Protein 1X8S (pdb70)

Organism: Drosophila melanogaster (NCBI:txid7227)

Secondary structure (DSSP, 8-state):
---EEEEEE-SS------EEEEEEEEEEE-SS-EEEEEEEEEEEE-TTSHHHHHSS--TTPEEEEETTEE-TT--HHHHHHHHHHT-SEEEEEEE---/--EEEES--

B-factor: mean 33.89, std 4.43, range [27.47, 78.97]

Nearest PDB structures (foldseek):
  1rzx-assembly1_A  TM=9.402E-01  e=7.737E-16  Drosophila melanogaster
  1nf3-assembly1_C  TM=9.402E-01  e=4.520E-14  Mus musculus
  2lc6-assembly1_A  TM=8.763E-01  e=5.649E-14  Drosophila melanogaster
  1ry4-assembly1_A  TM=7.549E-01  e=2.035E-13  Drosophila melanogaster
  8bp5-assembly1_A  TM=8.244E-01  e=1.009E-05  Trichoplax sp. H2

GO terms:
  GO:0097482 muscle cell postsynaptic specialization (C, IDA)
  GO:0004860 protein kinase inhibitor activity (F, IDA)
  GO:0043195 terminal bouton (C, IDA)
  GO:0045179 apical cortex (C, IDA)
  GO:0016324 apical plasma membrane (C, IDA)
  GO:0001738 morphogenesis of a polarized epithelium (P, TAS)
  GO:0005938 cell cortex (C, TAS)
  GO:0016324 apical plasma membrane (C, TAS)
  GO:0045186 zonula adherens assembly (P, TAS)
  GO:0035003 subapical complex (C, TAS)
  GO:0055059 asymmetric neuroblast division (P, IGI)
  GO:0005886 plasma membrane (C, HDA)
  GO:0045200 establishment of neuroblast polarity (P, IMP)
  GO:0045880 positive regulation of smoothened signaling pathway (P, IMP)
  GO:0010592 positive regulation of lamellipodium assembly (P, IMP)
  GO:0051491 positive regulation of filopodium assembly (P, IMP)
  GO:0060446 branching involved in open tracheal system development (P, IMP)
  GO:0007298 border follicle cell migration (P, IMP)
  GO:0007416 synapse assembly (P, IMP)
  GO:0007430 terminal branching, open tracheal system (P, IMP)

Structure (mmCIF, N/CA/C/O backbone):
data_1X8S
#
_entry.id   1X8S
#
_cell.length_a   63.122
_cell.length_b   63.122
_cell.length_c   99.276
_cell.angle_alpha   90.00
_cell.angle_beta   90.00
_cell.angle_gamma   120.00
#
_symmetry.space_group_name_H-M   'H 3'
#
loop_
_entity.id
_entity.type
_entity.pdbx_description
1 polymer CG5884-PA
2 polymer 'Pals1 peptide'
3 water water
#
loop_
_atom_site.group_PDB
_atom_site.id
_atom_site.type_symbol
_atom_site.label_atom_id
_atom_site.label_alt_id
_atom_site.label_comp_id
_atom_site.label_asym_id
_atom_site.label_entity_id
_atom_site.label_seq_id
_atom_site.pdbx_PDB_ins_code
_atom_site.Cartn_x
_atom_site.Cartn_y
_atom_site.Cartn_z
_atom_site.occupancy
_atom_site.B_iso_or_equiv
_atom_site.auth_seq_id
_atom_site.auth_comp_id
_atom_site.auth_asym_id
_atom_site.auth_atom_id
_atom_site.pdbx_PDB_model_num
ATOM 1 N N . GLU A 1 3 ? 14.266 23.415 4.868 1.00 45.03 156 GLU A N 1
ATOM 2 C CA . GLU A 1 3 ? 14.517 22.543 6.055 1.00 44.95 156 GLU A CA 1
ATOM 3 C C . GLU A 1 3 ? 15.018 21.164 5.575 1.00 44.90 156 GLU A C 1
ATOM 4 O O . GLU A 1 3 ? 16.200 20.842 5.735 1.00 44.90 156 GLU A O 1
ATOM 10 N N . THR A 1 4 ? 14.121 20.365 4.993 1.00 44.78 157 THR A N 1
ATOM 11 C CA . THR A 1 4 ? 14.496 19.220 4.142 1.00 44.55 157 THR A CA 1
ATOM 12 C C . THR A 1 4 ? 13.503 19.161 2.973 1.00 44.38 157 THR A C 1
ATOM 13 O O . THR A 1 4 ? 13.032 18.086 2.582 1.00 44.40 157 THR A O 1
ATOM 17 N N . HIS A 1 5 ? 13.202 20.338 2.425 1.00 43.98 158 HIS A N 1
ATOM 18 C CA . HIS A 1 5 ? 12.133 20.509 1.453 1.00 43.66 158 HIS A CA 1
ATOM 19 C C . HIS A 1 5 ? 12.681 20.755 0.050 1.00 43.42 158 HIS A C 1
ATOM 20 O O . HIS A 1 5 ? 13.851 21.106 -0.119 1.00 43.41 158 HIS A O 1
ATOM 27 N N . ARG A 1 6 ? 11.817 20.564 -0.946 1.00 43.10 159 ARG A N 1
ATOM 28 C CA . ARG A 1 6 ? 12.173 20.747 -2.350 1.00 42.85 159 ARG A CA 1
ATOM 29 C C . ARG A 1 6 ? 11.351 21.880 -2.956 1.00 42.35 159 ARG A C 1
ATOM 30 O O . ARG A 1 6 ? 10.121 21.851 -2.932 1.00 42.14 159 ARG A O 1
ATOM 38 N N . ARG A 1 7 ? 12.045 22.876 -3.494 1.00 41.97 160 ARG A N 1
ATOM 39 C CA . ARG A 1 7 ? 11.410 23.999 -4.169 1.00 41.74 160 ARG A CA 1
ATOM 40 C C . ARG A 1 7 ? 11.228 23.627 -5.636 1.00 41.31 160 ARG A C 1
ATOM 41 O O . ARG A 1 7 ? 12.198 23.564 -6.390 1.00 41.33 160 ARG A O 1
ATOM 49 N N . VAL A 1 8 ? 9.985 23.349 -6.021 1.00 40.87 161 VAL A N 1
ATOM 50 C CA . VAL A 1 8 ? 9.651 22.959 -7.387 1.00 40.61 161 VAL A CA 1
ATOM 51 C C . VAL A 1 8 ? 8.888 24.094 -8.049 1.00 40.24 161 VAL A C 1
ATOM 52 O O . VAL A 1 8 ? 7.932 24.613 -7.478 1.00 40.10 161 VAL A O 1
ATOM 56 N N . ARG A 1 9 ? 9.302 24.480 -9.252 1.00 39.89 162 ARG A N 1
ATOM 57 C CA . ARG A 1 9 ? 8.636 25.570 -9.952 1.00 39.83 162 ARG A CA 1
ATOM 58 C C . ARG A 1 9 ? 8.011 25.136 -11.269 1.00 39.44 162 ARG A C 1
ATOM 59 O O . ARG A 1 9 ? 8.666 24.537 -12.119 1.00 39.17 162 ARG A O 1
ATOM 67 N N . LEU A 1 10 ? 6.723 25.445 -11.403 1.00 39.20 163 LEU A N 1
ATOM 68 C CA . LEU A 1 10 ? 5.949 25.150 -12.596 1.00 39.00 163 LEU A CA 1
ATOM 69 C C . LEU A 1 10 ? 5.763 26.444 -13.382 1.00 38.76 163 LEU A C 1
ATOM 70 O O . LEU A 1 10 ? 4.648 26.953 -13.5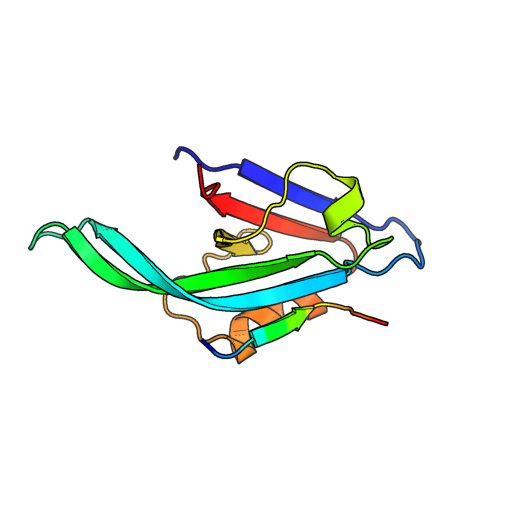37 1.00 38.68 163 LEU A O 1
ATOM 75 N N . LEU A 1 11 ? 6.892 26.982 -13.834 1.00 38.62 164 LEU A N 1
ATOM 76 C CA . LEU A 1 11 ? 6.929 28.105 -14.764 1.00 38.54 164 LEU A CA 1
ATOM 77 C C . LEU A 1 11 ? 6.310 27.648 -16.076 1.00 38.35 164 LEU A C 1
ATOM 78 O O . LEU A 1 11 ? 6.611 26.556 -16.554 1.00 38.30 164 LEU A O 1
ATOM 83 N N . LYS A 1 12 ? 5.434 28.471 -16.643 1.00 38.22 165 LYS A N 1
ATOM 84 C CA . LYS A 1 12 ? 4.837 28.180 -17.947 1.00 38.11 165 LYS A CA 1
ATOM 85 C C . LYS A 1 12 ? 5.632 28.839 -19.075 1.00 38.10 165 LYS A C 1
ATOM 86 O O . LYS A 1 12 ? 6.019 28.173 -20.038 1.00 38.09 165 LYS A O 1
ATOM 92 N N . HIS A 1 13 ? 5.889 30.139 -18.933 1.00 38.26 166 HIS A N 1
ATOM 93 C CA . HIS A 1 13 ? 6.458 30.965 -20.006 1.00 38.29 166 HIS A CA 1
ATOM 94 C C . HIS A 1 13 ? 5.644 30.800 -21.291 1.00 38.36 166 HIS A C 1
ATOM 95 O O . HIS A 1 13 ? 6.088 30.158 -22.252 1.00 38.35 166 HIS A O 1
ATOM 102 N N . GLY A 1 14 ? 4.435 31.365 -21.276 1.00 38.35 167 GLY A N 1
ATOM 103 C CA . GLY A 1 14 ? 3.551 31.397 -22.450 1.00 38.26 167 GLY A CA 1
ATOM 104 C C . GLY A 1 14 ? 3.182 30.036 -23.020 1.00 38.24 167 GLY A C 1
ATOM 105 O O . GLY A 1 14 ? 3.060 29.881 -24.242 1.00 38.28 167 GLY A O 1
ATOM 106 N N . SER A 1 15 ? 3.000 29.055 -22.134 1.00 38.11 168 SER A N 1
ATOM 107 C CA . SER A 1 15 ? 2.693 27.685 -22.540 1.00 37.95 168 SER A CA 1
ATOM 108 C C . SER A 1 15 ? 1.254 27.322 -22.198 1.00 37.82 168 SER A C 1
ATOM 109 O O . SER A 1 15 ? 0.725 27.727 -21.156 1.00 37.71 168 SER A O 1
ATOM 112 N N . ASP A 1 16 ? 0.636 26.548 -23.088 1.00 37.66 169 ASP A N 1
ATOM 113 C CA . ASP A 1 16 ? -0.740 26.089 -22.913 1.00 37.44 169 ASP A CA 1
ATOM 114 C C . ASP A 1 16 ? -0.780 25.047 -21.803 1.00 37.20 169 ASP A C 1
ATOM 115 O O . ASP A 1 16 ? -1.516 25.203 -20.821 1.00 37.26 169 ASP A O 1
ATOM 120 N N . LYS A 1 17 ? 0.036 24.004 -21.970 1.00 36.78 170 LYS A N 1
ATOM 121 C CA . LYS A 1 17 ? 0.153 22.899 -21.015 1.00 36.41 170 LYS A CA 1
ATOM 122 C C . LYS A 1 17 ? -0.278 23.315 -19.614 1.00 35.95 170 LYS A C 1
ATOM 123 O O . LYS A 1 17 ? 0.345 24.188 -19.008 1.00 35.78 170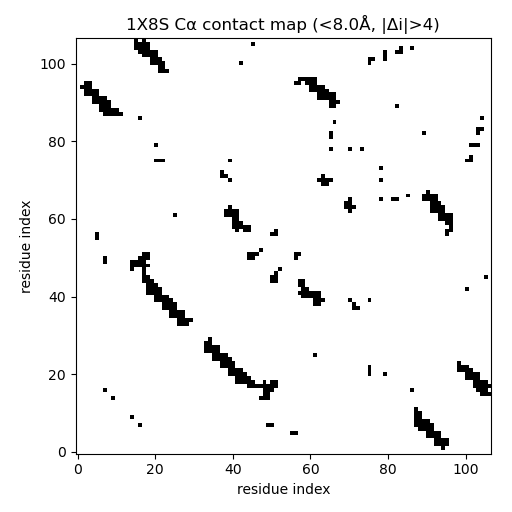 LYS A O 1
ATOM 129 N N . PRO A 1 18 ? -1.361 22.707 -19.101 1.00 35.53 171 PRO A N 1
ATOM 130 C CA . PRO A 1 18 ? -1.823 23.031 -17.757 1.00 35.34 171 PRO A CA 1
ATOM 131 C C . PRO A 1 18 ? -0.844 22.540 -16.698 1.00 35.04 171 PRO A C 1
ATOM 132 O O . PRO A 1 18 ? 0.037 21.735 -17.008 1.00 35.09 171 PRO A O 1
ATOM 136 N N . LEU A 1 19 ? -0.994 23.019 -15.464 1.00 34.66 172 LEU A N 1
ATOM 137 C CA . LEU A 1 19 ? -0.209 22.484 -14.354 1.00 34.33 172 LEU A CA 1
ATOM 138 C C . LEU A 1 19 ? -0.563 21.017 -14.170 1.00 34.09 172 LEU A C 1
ATOM 139 O O . LEU A 1 19 ? 0.320 20.181 -13.983 1.00 34.18 172 LEU A O 1
ATOM 144 N N . GLY A 1 20 ? -1.858 20.714 -14.231 1.00 33.79 173 GLY A N 1
ATOM 145 C CA . GLY A 1 20 ? -2.328 19.335 -14.233 1.00 33.64 173 GLY A CA 1
ATOM 146 C C . GLY A 1 20 ? -1.947 18.545 -12.995 1.00 33.50 173 GLY A C 1
ATOM 147 O O . GLY A 1 20 ? -1.216 17.554 -13.080 1.00 33.46 173 GLY A O 1
ATOM 148 N N . PHE A 1 21 ? -2.424 19.004 -11.842 1.00 33.30 174 PHE A N 1
ATOM 149 C CA . PHE A 1 21 ? -2.365 18.219 -10.613 1.00 33.13 174 PHE A CA 1
ATOM 150 C C . PHE A 1 21 ? -3.523 18.592 -9.694 1.00 33.02 174 PHE A C 1
ATOM 151 O O . PHE A 1 21 ? -4.162 19.632 -9.875 1.00 32.95 174 PHE A O 1
ATOM 159 N N . TYR A 1 22 ? -3.808 17.712 -8.742 1.00 32.98 175 TYR A N 1
ATOM 160 C CA . TYR A 1 22 ? -4.848 17.932 -7.748 1.00 33.03 175 TYR A CA 1
ATOM 161 C C . TYR A 1 22 ? -4.192 18.023 -6.373 1.00 33.06 175 TYR A C 1
ATOM 162 O O . TYR A 1 22 ? -3.102 17.481 -6.165 1.00 33.10 175 TYR A O 1
ATOM 171 N N . ILE A 1 23 ? -4.854 18.700 -5.439 1.00 33.08 176 ILE A N 1
ATOM 172 C CA . ILE A 1 23 ? -4.418 18.720 -4.036 1.00 33.12 176 ILE A CA 1
ATOM 173 C C . ILE A 1 23 ? -5.560 18.264 -3.138 1.00 33.22 176 ILE A C 1
ATOM 174 O O . ILE A 1 23 ? -6.718 18.332 -3.540 1.00 33.30 176 ILE A O 1
ATOM 179 N N . ARG A 1 24 ? -5.232 17.800 -1.933 1.00 33.37 177 ARG A N 1
ATOM 180 C CA . ARG A 1 24 ? -6.246 17.310 -0.997 1.00 33.53 177 ARG A CA 1
ATOM 181 C C . ARG A 1 24 ? -5.932 17.601 0.471 1.00 33.64 177 ARG A C 1
ATOM 182 O O . ARG A 1 24 ? -4.813 17.973 0.821 1.00 33.69 177 ARG A O 1
ATOM 190 N N . ASP A 1 25 ? -6.954 17.448 1.311 1.00 33.77 178 ASP A N 1
ATOM 191 C CA . ASP A 1 25 ? -6.808 17.497 2.765 1.00 33.87 178 ASP A CA 1
ATOM 192 C C . ASP A 1 25 ? -6.062 16.256 3.262 1.00 33.97 178 ASP A C 1
ATOM 193 O O . ASP A 1 25 ? -6.342 15.140 2.826 1.00 34.08 178 ASP A O 1
ATOM 198 N N . GLY A 1 26 ? -5.132 16.458 4.190 1.00 34.01 179 GLY A N 1
ATOM 199 C CA . GLY A 1 26 ? -4.443 15.355 4.855 1.00 33.94 179 GLY A CA 1
ATOM 200 C C . GLY A 1 26 ? -4.040 15.736 6.267 1.00 33.95 179 GLY A C 1
ATOM 201 O O . GLY A 1 26 ? -4.461 16.771 6.787 1.00 33.91 179 GLY A O 1
ATOM 202 N N . THR A 1 27 ? -3.221 14.891 6.883 1.00 34.00 180 THR A N 1
ATOM 203 C CA . THR A 1 27 ? -2.731 15.123 8.237 1.00 34.00 180 THR A CA 1
ATOM 204 C C . THR A 1 27 ? -1.209 15.045 8.227 1.00 33.97 180 THR A C 1
ATOM 205 O O . THR A 1 27 ? -0.639 14.045 7.786 1.00 34.11 180 THR A O 1
ATOM 209 N N . SER A 1 28 ? -0.561 16.106 8.700 1.00 33.87 181 SER A N 1
ATOM 210 C CA . SER A 1 28 ? 0.893 16.143 8.800 1.00 33.89 181 SER A CA 1
ATOM 211 C C . SER A 1 28 ? 1.293 16.275 10.256 1.00 33.79 181 SER A C 1
ATOM 212 O O . SER A 1 28 ? 0.550 16.838 11.053 1.00 33.73 181 SER A O 1
ATOM 215 N N . VAL A 1 29 ? 2.473 15.766 10.594 1.00 33.83 182 VAL A N 1
ATOM 216 C CA . VAL A 1 29 ? 2.962 15.824 11.966 1.00 33.92 182 VAL A CA 1
ATOM 217 C C . VAL A 1 29 ? 4.052 16.886 12.110 1.00 33.93 182 VAL A C 1
ATOM 218 O O . VAL A 1 29 ? 5.063 16.859 11.404 1.00 33.98 182 VAL A O 1
ATOM 222 N N . ARG A 1 30 ? 3.822 17.823 13.027 1.00 33.89 183 ARG A N 1
ATOM 223 C CA . ARG A 1 30 ? 4.711 18.956 13.236 1.00 33.83 183 ARG A CA 1
ATOM 224 C C . ARG A 1 30 ? 5.168 19.007 14.687 1.00 33.49 183 ARG A C 1
ATOM 225 O O . ARG A 1 30 ? 4.560 18.376 15.550 1.00 33.47 183 ARG A O 1
ATOM 233 N N . VAL A 1 31 ? 6.242 19.752 14.947 1.00 33.16 184 VAL A N 1
ATOM 234 C CA . VAL A 1 31 ? 6.803 19.868 16.304 1.00 32.87 184 VAL A CA 1
ATOM 235 C C . VAL A 1 31 ? 6.112 20.966 17.115 1.00 32.55 184 VAL A C 1
ATOM 236 O O . VAL A 1 31 ? 5.661 21.964 16.559 1.00 32.69 184 VAL A O 1
ATOM 240 N N . THR A 1 32 ? 6.033 20.766 18.427 1.00 32.21 185 THR A N 1
ATOM 241 C CA . THR A 1 32 ? 5.411 21.722 19.342 1.00 32.02 185 THR A CA 1
ATOM 242 C C . THR A 1 32 ? 6.121 21.620 20.683 1.00 31.78 185 THR A C 1
ATOM 243 O O . THR A 1 32 ? 6.961 20.743 20.871 1.00 31.84 185 THR A O 1
ATOM 247 N N . ALA A 1 33 ? 5.802 22.520 21.608 1.00 31.59 186 ALA A N 1
ATOM 248 C CA . ALA A 1 33 ? 6.283 22.413 22.988 1.00 31.44 186 ALA A CA 1
ATOM 249 C C . ALA A 1 33 ? 5.714 21.178 23.703 1.00 31.29 186 ALA A C 1
ATOM 250 O O . ALA A 1 33 ? 6.311 20.670 24.661 1.00 31.39 186 ALA A O 1
ATOM 252 N N . SER A 1 34 ? 4.553 20.714 23.244 1.00 31.03 187 SER A N 1
ATOM 253 C CA . SER A 1 34 ? 3.943 19.489 23.749 1.00 30.90 187 SER A CA 1
ATOM 254 C C . SER A 1 34 ? 4.631 18.244 23.185 1.00 30.71 187 SER A C 1
ATOM 255 O O . SER A 1 34 ? 4.665 17.205 23.836 1.00 30.73 187 SER A O 1
ATOM 258 N N . GLY A 1 35 ? 5.179 18.360 21.979 1.00 30.57 188 GLY A N 1
ATOM 259 C CA . GLY A 1 35 ? 5.830 17.243 21.300 1.00 30.54 188 GLY A CA 1
ATOM 260 C C . GLY A 1 35 ? 5.408 17.197 19.845 1.00 30.50 188 GLY A C 1
ATOM 261 O O . GLY A 1 35 ? 5.276 18.240 19.206 1.00 30.53 188 GLY A O 1
ATOM 262 N N . LEU A 1 36 ? 5.187 15.993 19.324 1.00 30.49 189 LEU A N 1
ATOM 263 C CA . LEU A 1 36 ? 4.752 15.810 17.939 1.00 30.55 189 LEU A CA 1
ATOM 264 C C . LEU A 1 36 ? 3.226 15.742 17.872 1.00 30.60 189 LEU A C 1
ATOM 265 O O . LEU A 1 36 ? 2.606 14.935 18.564 1.00 30.67 18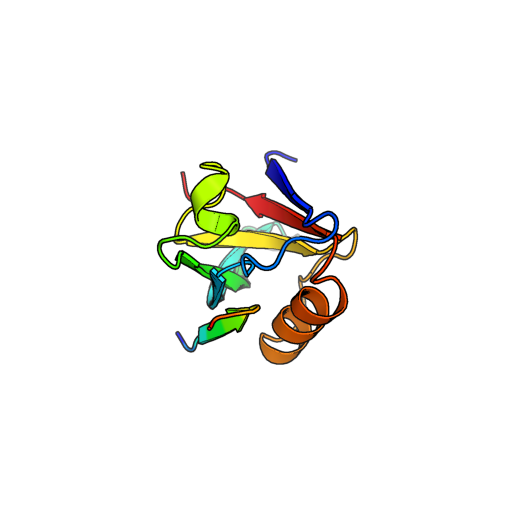9 LEU A O 1
ATOM 270 N N . GLU A 1 37 ? 2.633 16.593 17.038 1.00 30.79 190 GLU A N 1
ATOM 271 C CA . GLU A 1 37 ? 1.177 16.737 16.956 1.00 31.01 190 GLU A CA 1
ATOM 272 C C . GLU A 1 37 ? 0.684 16.517 15.529 1.00 31.01 190 GLU A C 1
ATOM 273 O O . GLU A 1 37 ? 1.348 16.917 14.580 1.00 30.88 190 GLU A O 1
ATOM 279 N N . LYS A 1 38 ? -0.483 15.890 15.388 1.00 31.22 191 LYS A N 1
ATOM 280 C CA . LYS A 1 38 ? -1.150 15.749 14.092 1.00 31.43 191 LYS A CA 1
ATOM 281 C C . LYS A 1 38 ? -1.902 17.035 13.788 1.00 31.59 191 LYS A C 1
ATOM 282 O O . LYS A 1 38 ? -2.795 17.421 14.538 1.00 31.72 191 LYS A O 1
ATOM 288 N N . GLN A 1 39 ? -1.548 17.697 12.692 1.00 31.81 192 GLN A N 1
ATOM 289 C CA . GLN A 1 39 ? -2.239 18.912 12.277 1.00 31.93 192 GLN A CA 1
ATOM 290 C C . GLN A 1 39 ? -2.727 18.787 10.842 1.00 31.97 192 GLN A C 1
ATOM 291 O O . GLN A 1 39 ? -2.177 17.999 10.066 1.00 32.01 192 GLN A O 1
ATOM 297 N N . PRO A 1 40 ? -3.774 19.554 10.488 1.00 31.97 193 PRO A N 1
ATOM 298 C CA . PRO A 1 40 ? -4.287 19.551 9.122 1.00 31.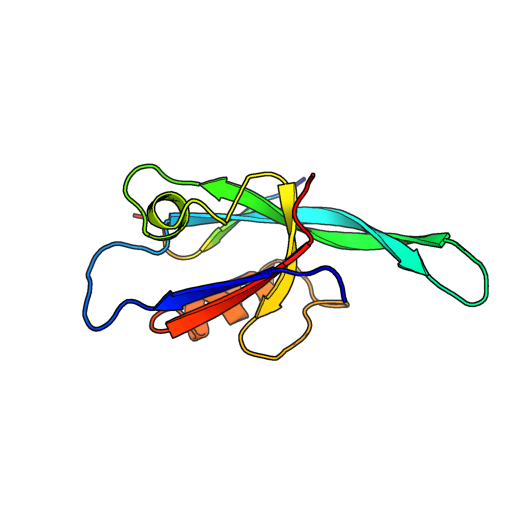91 193 PRO A CA 1
ATOM 299 C C . PRO A 1 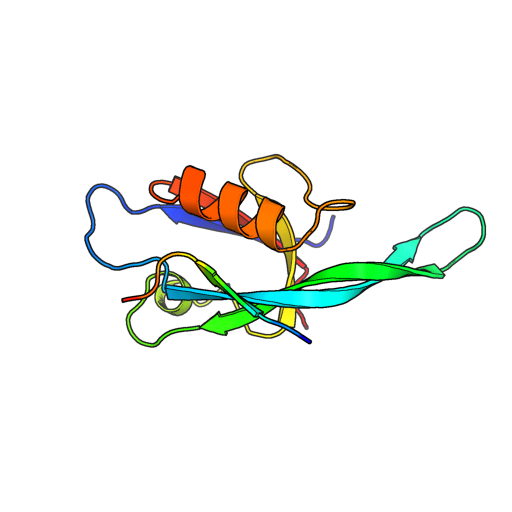40 ? -3.232 19.982 8.118 1.00 31.98 193 PRO A C 1
ATOM 300 O O . PRO A 1 40 ? -2.492 20.933 8.368 1.00 32.14 193 PRO A O 1
ATOM 304 N N . GLY A 1 41 ? -3.170 19.284 6.990 1.00 32.10 194 GLY A N 1
ATOM 305 C CA . GLY A 1 41 ? -2.193 19.588 5.952 1.00 32.08 194 GLY A CA 1
ATOM 306 C C . GLY A 1 41 ? -2.798 19.579 4.566 1.00 32.08 194 GLY A C 1
ATOM 307 O O . GLY A 1 41 ? -3.976 19.250 4.389 1.00 31.90 194 GLY A O 1
ATOM 308 N N . ILE A 1 42 ? -1.977 19.963 3.591 1.00 32.17 195 ILE A N 1
ATOM 309 C CA . ILE A 1 42 ? -2.353 19.932 2.184 1.00 32.15 195 ILE A CA 1
ATOM 310 C C . ILE A 1 42 ? -1.353 19.062 1.437 1.00 32.11 195 ILE A C 1
ATOM 311 O O . ILE A 1 42 ? -0.141 19.231 1.588 1.00 31.92 195 ILE A O 1
ATOM 316 N N . PHE A 1 43 ? -1.875 18.135 0.634 1.00 32.15 196 PHE A N 1
ATOM 317 C CA . PHE A 1 43 ? -1.061 17.117 -0.025 1.00 32.27 196 PHE A CA 1
ATOM 318 C C . PHE A 1 43 ? -1.419 16.977 -1.494 1.00 32.37 196 PHE A C 1
ATOM 319 O O . PHE A 1 43 ? -2.508 17.367 -1.908 1.00 32.53 196 PHE A O 1
ATOM 327 N N . ILE A 1 44 ? -0.502 16.397 -2.265 1.00 32.43 197 ILE A N 1
ATOM 328 C CA . ILE A 1 44 ? -0.708 16.183 -3.695 1.00 32.46 197 ILE A CA 1
ATOM 329 C C . ILE A 1 44 ? -1.575 14.938 -3.884 1.00 32.51 197 ILE A C 1
ATOM 330 O O . ILE A 1 44 ? -1.198 13.852 -3.455 1.00 32.48 197 ILE A O 1
ATOM 335 N N . SER A 1 45 ? -2.729 15.107 -4.528 1.00 32.64 198 SER A N 1
ATOM 336 C CA . SER A 1 45 ? -3.662 14.005 -4.789 1.00 32.66 198 SER A CA 1
ATOM 337 C C . SER A 1 45 ? -3.154 13.108 -5.902 1.00 32.73 198 SER A C 1
ATOM 338 O O . SER A 1 45 ? -2.960 11.906 -5.709 1.00 32.83 198 SER A O 1
ATOM 341 N N . ARG A 1 46 ? -2.973 13.700 -7.079 1.00 32.72 199 ARG A N 1
ATOM 342 C CA . ARG A 1 46 ? -2.466 12.977 -8.236 1.00 32.64 199 ARG A CA 1
ATOM 343 C C . ARG A 1 46 ? -1.963 13.922 -9.322 1.00 32.46 199 ARG A C 1
ATOM 344 O O . ARG A 1 46 ? -2.243 15.120 -9.302 1.00 32.28 199 ARG A O 1
ATOM 352 N N . LEU A 1 47 ? -1.206 13.360 -10.260 1.00 32.36 200 LEU A N 1
ATOM 353 C CA . LEU A 1 47 ? -0.608 14.115 -11.352 1.00 32.29 200 LEU A CA 1
ATOM 354 C C . LEU A 1 47 ? -1.274 13.711 -12.660 1.00 32.12 200 LEU A C 1
ATOM 355 O O . LEU A 1 47 ? -1.304 12.531 -13.007 1.00 32.19 200 LEU A O 1
ATOM 360 N N . VAL A 1 48 ? -1.799 14.695 -13.385 1.00 31.90 201 VAL A N 1
ATOM 361 C CA . VAL A 1 48 ? -2.467 14.445 -14.656 1.00 31.74 201 VAL A CA 1
ATOM 362 C C . VAL A 1 48 ? -1.414 14.179 -15.739 1.00 31.60 201 VAL A C 1
ATOM 363 O O . VAL A 1 48 ? -0.467 14.956 -15.875 1.00 31.67 201 VAL A O 1
ATOM 367 N N . PRO A 1 49 ? -1.556 13.063 -16.488 1.00 31.43 202 PRO A N 1
ATOM 368 C CA . PRO A 1 49 ? -0.700 12.786 -17.646 1.00 31.30 202 PRO A CA 1
ATOM 369 C C . PRO A 1 49 ? -0.672 13.922 -18.669 1.00 31.20 202 PRO A C 1
ATOM 370 O O . PRO A 1 49 ? -1.727 14.390 -19.099 1.00 31.19 202 PRO A O 1
ATOM 374 N N . GLY A 1 50 ? 0.531 14.358 -19.040 1.00 31.07 203 GLY A N 1
ATOM 375 C CA . GLY A 1 50 ? 0.707 15.423 -20.027 1.00 30.97 203 GLY A CA 1
ATOM 376 C C . GLY A 1 50 ? 0.934 16.796 -19.418 1.00 30.89 203 GLY A C 1
ATOM 377 O O . GLY A 1 50 ? 1.572 17.651 -20.036 1.00 31.01 203 GLY A O 1
ATOM 378 N N . GLY A 1 51 ? 0.409 17.013 -18.212 1.00 30.72 204 GLY A N 1
ATOM 379 C CA . GLY A 1 51 ? 0.554 18.290 -17.512 1.00 30.57 204 GLY A CA 1
ATOM 380 C C . GLY A 1 51 ? 1.974 18.556 -17.047 1.00 30.46 204 GLY A C 1
ATOM 381 O O . GLY A 1 51 ? 2.782 17.632 -16.928 1.00 30.55 204 GLY A O 1
ATOM 382 N N . LEU A 1 52 ? 2.269 19.827 -16.778 1.00 30.28 205 LEU A N 1
ATOM 383 C CA . LEU A 1 52 ? 3.618 20.260 -16.398 1.00 30.10 205 LEU A CA 1
ATOM 384 C C . LEU A 1 52 ? 4.101 19.628 -15.097 1.00 29.88 205 LEU A C 1
ATOM 385 O O . LEU A 1 52 ? 5.288 19.347 -14.948 1.00 29.75 205 LEU A O 1
ATOM 390 N N . ALA A 1 53 ? 3.180 19.416 -14.161 1.00 29.81 206 ALA A N 1
ATOM 391 C CA . ALA A 1 53 ? 3.511 18.835 -12.862 1.00 29.81 206 ALA A CA 1
ATOM 392 C C . ALA A 1 53 ? 4.180 17.475 -13.026 1.00 29.80 206 ALA A C 1
ATOM 393 O O . ALA A 1 53 ? 5.219 17.207 -12.421 1.00 29.77 206 ALA A O 1
ATOM 395 N N . GLU A 1 54 ? 3.578 16.623 -13.849 1.00 29.85 207 GLU A N 1
ATOM 396 C CA . GLU A 1 54 ? 4.164 15.327 -14.171 1.00 29.86 207 GLU A CA 1
ATOM 397 C C . GLU A 1 54 ? 5.514 15.482 -14.872 1.00 29.84 207 GLU A C 1
ATOM 398 O O . GLU A 1 54 ? 6.455 14.755 -14.569 1.00 29.86 207 GLU A O 1
ATOM 404 N N . SER A 1 55 ? 5.599 16.436 -15.798 1.00 29.84 208 SER A N 1
ATOM 405 C CA . SER A 1 55 ? 6.796 16.630 -16.621 1.00 29.88 208 SER A CA 1
ATOM 406 C C . SER A 1 55 ? 8.066 16.978 -15.838 1.00 29.91 208 SER A C 1
ATOM 407 O O . SER A 1 55 ? 9.168 16.794 -16.346 1.00 29.90 208 SER A O 1
ATOM 410 N N . THR A 1 56 ? 7.921 17.497 -14.622 1.00 30.10 209 THR A N 1
ATOM 411 C CA . THR A 1 56 ? 9.085 17.837 -13.802 1.00 30.27 209 THR A CA 1
ATOM 412 C C . THR A 1 56 ? 9.811 16.589 -13.317 1.00 30.38 209 THR A C 1
ATOM 413 O O . THR A 1 56 ? 11.034 16.498 -13.414 1.00 30.31 209 THR A O 1
ATOM 417 N N . GLY A 1 57 ? 9.048 15.632 -12.795 1.00 30.65 210 GLY A N 1
ATOM 418 C CA . GLY A 1 57 ? 9.612 14.420 -12.206 1.00 30.89 210 GLY A CA 1
ATOM 419 C C . GLY A 1 57 ? 10.097 14.642 -10.784 1.00 31.07 210 GLY A C 1
ATOM 420 O O . GLY A 1 57 ? 10.842 13.826 -10.244 1.00 31.15 210 GLY A O 1
ATOM 421 N N . LEU A 1 58 ? 9.672 15.751 -10.184 1.00 31.32 211 LEU A N 1
ATOM 422 C CA . LEU A 1 58 ? 10.047 16.109 -8.817 1.00 31.56 211 LEU A CA 1
ATOM 423 C C . LEU A 1 58 ? 8.825 16.083 -7.892 1.00 31.82 211 LEU A C 1
ATOM 424 O O . LEU A 1 58 ? 8.929 15.688 -6.724 1.00 31.85 211 LEU A O 1
ATOM 429 N N . LEU A 1 59 ? 7.682 16.530 -8.419 1.00 32.05 212 LEU A N 1
ATOM 430 C CA . LEU A 1 59 ? 6.387 16.386 -7.751 1.00 32.08 212 LEU A CA 1
ATOM 431 C C . LEU A 1 59 ? 5.914 14.934 -7.804 1.00 32.09 212 LEU A C 1
ATOM 432 O O . LEU A 1 59 ? 6.043 14.271 -8.833 1.00 32.11 212 LEU A O 1
ATOM 437 N N . ALA A 1 60 ? 5.362 14.460 -6.689 1.00 32.11 213 ALA A N 1
ATOM 438 C CA . ALA A 1 60 ? 4.879 13.086 -6.563 1.00 32.09 213 ALA A CA 1
ATOM 439 C C . ALA A 1 60 ? 3.650 13.029 -5.662 1.00 32.08 213 ALA A C 1
ATOM 440 O O . ALA A 1 60 ? 3.392 13.950 -4.883 1.00 32.20 213 ALA A O 1
ATOM 442 N N . VAL A 1 61 ? 2.902 11.937 -5.763 1.00 32.03 214 VAL A N 1
ATOM 443 C CA . VAL A 1 61 ? 1.672 11.785 -4.998 1.00 32.08 214 VAL A CA 1
ATOM 444 C C . VAL A 1 61 ? 1.992 11.653 -3.502 1.00 32.16 214 VAL A C 1
ATOM 445 O O . VAL A 1 61 ? 2.973 11.014 -3.124 1.00 32.19 214 VAL A O 1
ATOM 449 N N . ASN A 1 62 ? 1.162 12.289 -2.673 1.00 32.27 215 ASN A N 1
ATOM 450 C CA . ASN A 1 62 ? 1.325 12.335 -1.209 1.00 32.31 215 ASN A CA 1
ATOM 451 C C . ASN A 1 62 ? 2.511 13.173 -0.719 1.00 32.40 215 ASN A C 1
ATOM 452 O O . ASN A 1 62 ? 2.978 12.989 0.410 1.00 32.54 215 ASN A O 1
ATOM 457 N N . ASP A 1 63 ? 2.981 14.099 -1.559 1.00 32.36 216 ASP A N 1
ATOM 458 C CA . ASP A 1 63 ? 3.934 15.129 -1.129 1.00 32.14 216 ASP A CA 1
ATOM 459 C C . ASP A 1 63 ? 3.153 16.240 -0.439 1.00 31.97 216 ASP A C 1
ATOM 460 O O . ASP A 1 63 ? 2.027 16.545 -0.839 1.00 31.89 216 ASP A O 1
ATOM 465 N N . GLU A 1 64 ? 3.743 16.834 0.598 1.00 31.70 217 GLU A N 1
ATOM 466 C CA . GLU A 1 64 ? 3.058 17.852 1.395 1.00 31.46 217 GLU A CA 1
ATOM 467 C C . GLU A 1 64 ? 3.395 19.242 0.888 1.00 31.17 217 GLU A C 1
ATOM 468 O O . GLU A 1 64 ? 4.558 19.570 0.699 1.00 31.22 217 GLU A O 1
ATOM 474 N N . VAL A 1 65 ? 2.380 20.068 0.689 1.00 30.84 218 VAL A N 1
ATOM 475 C CA . VAL A 1 65 ? 2.600 21.428 0.235 1.00 30.64 218 VAL A CA 1
ATOM 476 C C . VAL A 1 65 ? 3.003 22.255 1.440 1.00 30.45 218 VAL A C 1
ATOM 477 O O . VAL A 1 65 ? 2.248 22.345 2.406 1.00 30.41 218 VAL A O 1
ATOM 481 N N . ILE A 1 66 ? 4.195 22.843 1.391 1.00 30.25 219 ILE A N 1
ATOM 482 C CA . ILE A 1 66 ? 4.694 23.659 2.494 1.00 30.16 219 ILE A CA 1
ATOM 483 C C . ILE A 1 66 ? 4.369 25.129 2.247 1.00 30.07 219 ILE A C 1
ATOM 484 O O . ILE A 1 66 ? 3.758 25.787 3.092 1.00 29.93 219 ILE A O 1
ATOM 489 N N . GLU A 1 67 ? 4.776 25.641 1.091 1.00 30.13 220 GLU A N 1
ATOM 490 C CA . GLU A 1 67 ? 4.403 26.995 0.687 1.00 30.21 220 GLU A CA 1
ATOM 491 C C . GLU A 1 67 ? 4.133 27.110 -0.813 1.00 30.14 220 GLU A C 1
ATOM 492 O O . GLU A 1 67 ? 4.521 26.251 -1.608 1.00 30.12 220 GLU A O 1
ATOM 498 N N . VAL A 1 68 ? 3.435 28.184 -1.171 1.00 30.11 221 VAL A N 1
ATOM 499 C CA . VAL A 1 68 ? 3.134 28.520 -2.550 1.00 29.82 221 VAL A CA 1
ATOM 500 C C . VAL A 1 68 ? 3.698 29.913 -2.797 1.00 29.78 221 VAL A C 1
ATOM 501 O O . VAL A 1 68 ? 3.223 30.890 -2.227 1.00 30.04 221 VAL A O 1
ATOM 505 N N . ASN A 1 69 ? 4.728 29.993 -3.630 1.00 29.60 222 ASN A N 1
ATOM 506 C CA . ASN A 1 69 ? 5.363 31.263 -3.959 1.00 29.32 222 ASN A CA 1
ATOM 507 C C . ASN A 1 69 ? 5.691 32.105 -2.732 1.00 29.26 222 ASN A C 1
ATOM 508 O O . ASN A 1 69 ? 5.355 33.288 -2.672 1.00 29.28 222 ASN A O 1
ATOM 513 N N . GLY A 1 70 ? 6.348 31.476 -1.757 1.00 29.21 223 GLY A N 1
ATOM 514 C CA . GLY A 1 70 ? 6.860 32.171 -0.578 1.00 29.23 223 GLY A CA 1
ATOM 515 C C . GLY A 1 70 ? 5.928 32.214 0.622 1.00 29.16 223 GLY A C 1
ATOM 516 O O . GLY A 1 70 ? 6.341 32.606 1.714 1.00 29.01 223 GLY A O 1
ATOM 517 N N . ILE A 1 71 ? 4.675 31.816 0.426 1.00 29.25 224 ILE A N 1
ATOM 518 C CA . ILE A 1 71 ? 3.668 31.911 1.469 1.00 29.49 224 ILE A CA 1
ATOM 519 C C . ILE A 1 71 ? 3.320 30.521 1.989 1.00 29.81 224 ILE A C 1
ATOM 520 O O . ILE A 1 71 ? 2.787 29.688 1.254 1.00 29.84 224 ILE A O 1
ATOM 525 N N . GLU A 1 72 ? 3.633 30.292 3.261 1.00 30.25 225 GLU A N 1
ATOM 526 C CA . GLU A 1 72 ? 3.347 29.033 3.943 1.00 30.68 225 GLU A CA 1
ATOM 527 C C . GLU A 1 72 ? 1.859 28.787 3.991 1.00 30.67 225 GLU A C 1
ATOM 528 O O . GLU A 1 72 ? 1.092 29.708 4.245 1.00 30.93 225 GLU A O 1
ATOM 534 N N . VAL A 1 73 ? 1.457 27.544 3.745 1.00 30.87 226 VAL A N 1
ATOM 535 C CA . VAL A 1 73 ? 0.037 27.196 3.678 1.00 31.11 226 VAL A CA 1
ATOM 536 C C . VAL A 1 73 ? -0.503 26.629 4.990 1.00 31.26 226 VAL A C 1
ATOM 537 O O . VAL A 1 73 ? -1.686 26.295 5.077 1.00 31.47 226 VAL A O 1
ATOM 541 N N . ALA A 1 74 ? 0.353 26.511 6.003 1.00 31.37 227 ALA A N 1
ATOM 542 C CA . ALA A 1 74 ? -0.080 26.023 7.308 1.00 31.43 227 ALA A CA 1
ATOM 543 C C . ALA A 1 74 ? -1.155 26.946 7.865 1.00 31.48 227 ALA A C 1
ATOM 544 O O . ALA A 1 74 ? -0.998 28.171 7.857 1.00 31.61 227 ALA A O 1
ATOM 546 N N . GLY A 1 75 ? -2.249 26.349 8.331 1.00 31.48 228 GLY A N 1
ATOM 547 C CA . GLY A 1 75 ? -3.389 27.098 8.851 1.00 31.47 228 GLY A CA 1
ATOM 548 C C . GLY A 1 75 ? -4.470 27.351 7.816 1.00 31.50 228 GLY A C 1
ATOM 549 O O . GLY A 1 75 ? -5.591 27.715 8.171 1.00 31.63 228 GLY A O 1
ATOM 550 N N . LYS A 1 76 ? -4.149 27.146 6.540 1.00 31.38 229 LYS A N 1
ATOM 551 C CA . LYS A 1 76 ? -5.079 27.450 5.458 1.00 31.43 229 LYS A CA 1
ATOM 552 C C . LYS A 1 76 ? -5.892 26.242 5.004 1.00 31.36 229 LYS A C 1
ATOM 553 O O . LYS A 1 76 ? -5.403 25.114 5.017 1.00 31.45 229 LYS A O 1
ATOM 559 N N . THR A 1 77 ? -7.134 26.508 4.600 1.00 31.31 230 THR A N 1
ATOM 560 C CA . THR A 1 77 ? -8.045 25.502 4.056 1.00 31.25 230 THR A CA 1
ATOM 561 C C . THR A 1 77 ? -7.706 25.159 2.605 1.00 31.21 230 THR A C 1
ATOM 562 O O . THR A 1 77 ? -6.934 25.860 1.951 1.00 31.24 230 THR A O 1
ATOM 566 N N . LEU A 1 78 ? -8.309 24.086 2.104 1.00 31.19 231 LEU A N 1
ATOM 567 C CA . LEU A 1 78 ? -8.020 23.596 0.758 1.00 31.25 231 LEU A CA 1
A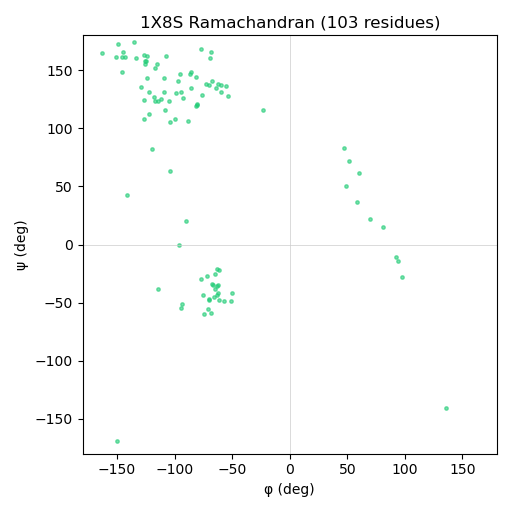TOM 568 C C . LEU A 1 78 ? -8.493 24.563 -0.335 1.00 31.30 231 LEU A C 1
ATOM 569 O O . LEU A 1 78 ? -7.855 24.679 -1.385 1.00 31.33 231 LEU A O 1
ATOM 574 N N . ASP A 1 79 ? -9.609 25.248 -0.092 1.00 31.26 232 ASP A N 1
ATOM 575 C CA . ASP A 1 79 ? -10.114 26.246 -1.036 1.00 31.17 232 ASP A CA 1
ATOM 576 C C . ASP A 1 79 ? -9.175 27.434 -1.134 1.00 30.92 232 ASP A C 1
ATOM 577 O O . ASP A 1 79 ? -9.038 28.033 -2.191 1.00 30.85 232 ASP A O 1
ATOM 582 N N . GLN A 1 80 ? -8.548 27.781 -0.019 1.00 30.61 233 GLN A N 1
ATOM 583 C CA . GLN A 1 80 ? -7.612 28.887 0.006 1.00 30.50 233 GLN A CA 1
ATOM 584 C C . GLN A 1 80 ? -6.349 28.528 -0.748 1.00 30.47 233 GLN A C 1
ATOM 585 O O . GLN A 1 80 ? -5.873 29.309 -1.568 1.00 30.54 233 GLN A O 1
ATOM 591 N N . VAL A 1 81 ? -5.814 27.342 -0.482 1.00 30.40 234 VAL A N 1
ATOM 592 C CA . VAL A 1 81 ? -4.564 26.922 -1.113 1.00 30.43 234 VAL A CA 1
ATOM 593 C C . VAL A 1 81 ? -4.744 26.741 -2.611 1.00 30.30 234 VAL A C 1
ATOM 594 O O . VAL A 1 81 ? -3.922 27.194 -3.392 1.00 30.18 234 VAL A O 1
ATOM 598 N N . THR A 1 82 ? -5.829 26.088 -3.004 1.00 30.60 235 THR A N 1
ATOM 599 C CA . THR A 1 82 ? -6.187 25.970 -4.415 1.00 30.79 235 THR A CA 1
ATOM 600 C C . THR A 1 82 ? -6.189 27.342 -5.089 1.00 30.86 235 THR A C 1
ATOM 601 O O . THR A 1 82 ? -5.603 27.514 -6.156 1.00 30.92 235 THR A O 1
ATOM 605 N N . ASP A 1 83 ? -6.849 28.305 -4.444 1.00 30.93 236 ASP A N 1
ATOM 606 C CA . ASP A 1 83 ? -6.950 29.682 -4.937 1.00 30.97 236 ASP A CA 1
ATOM 607 C C . ASP A 1 83 ? -5.598 30.379 -5.017 1.00 31.05 236 ASP A C 1
ATOM 608 O O . ASP A 1 83 ? -5.371 31.185 -5.910 1.00 31.04 236 ASP A O 1
ATOM 613 N N . MET A 1 84 ? -4.716 30.086 -4.067 1.00 31.39 237 MET A N 1
ATOM 614 C CA . MET A 1 84 ? -3.356 30.617 -4.089 1.00 31.70 237 MET A CA 1
ATOM 615 C C . MET A 1 84 ? -2.593 30.082 -5.296 1.00 31.93 237 MET A C 1
ATOM 616 O O . MET A 1 84 ? -1.816 30.802 -5.914 1.00 32.04 237 MET A O 1
ATOM 621 N N . MET A 1 85 ? -2.822 28.815 -5.624 1.00 32.22 238 MET A N 1
ATOM 622 C CA . MET A 1 85 ? -2.099 28.157 -6.703 1.00 32.60 238 MET A CA 1
ATOM 623 C C . MET A 1 85 ? -2.570 28.581 -8.084 1.00 32.95 238 MET A C 1
ATOM 624 O O . MET A 1 85 ? -1.750 28.826 -8.963 1.00 33.10 238 MET A O 1
ATOM 629 N N . VAL A 1 86 ? -3.884 28.666 -8.272 1.00 33.49 239 VAL A N 1
ATOM 630 C CA . VAL A 1 86 ? -4.449 29.098 -9.556 1.00 33.89 239 VAL A CA 1
ATOM 631 C C . VAL A 1 86 ? -4.241 30.599 -9.790 1.00 34.25 239 VAL A C 1
ATOM 632 O O . VAL A 1 86 ? -4.176 31.047 -10.932 1.00 34.29 239 VAL A O 1
ATOM 636 N N . ALA A 1 87 ? -4.142 31.367 -8.706 1.00 34.61 240 ALA A N 1
ATOM 637 C CA . ALA A 1 87 ? -3.797 32.785 -8.797 1.00 34.90 240 ALA A CA 1
ATOM 638 C C . ALA A 1 87 ? -2.412 32.946 -9.405 1.00 35.26 240 ALA A C 1
ATOM 639 O O . ALA A 1 87 ? -2.223 33.745 -10.322 1.00 35.51 240 ALA A O 1
ATOM 641 N N . ASN A 1 88 ? -1.455 32.172 -8.884 1.00 35.50 241 ASN A N 1
ATOM 642 C CA . ASN A 1 88 ? -0.056 32.196 -9.334 1.00 35.44 241 ASN A CA 1
ATOM 643 C C . ASN A 1 88 ? 0.247 31.206 -10.481 1.00 35.37 241 ASN A C 1
ATOM 644 O O . ASN A 1 88 ? 1.410 30.866 -10.715 1.00 35.40 241 ASN A O 1
ATOM 649 N N . SER A 1 89 ? -0.783 30.772 -11.209 1.00 35.24 242 SER A N 1
ATOM 650 C CA . SER A 1 89 ? -0.679 29.603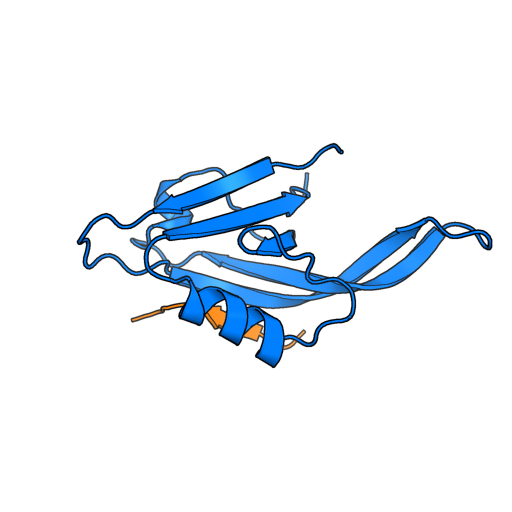 -12.098 1.00 35.14 242 SER A CA 1
ATOM 651 C C . SER A 1 89 ? 0.298 29.745 -13.260 1.00 35.18 242 SER A C 1
ATOM 652 O O . SER A 1 89 ? 0.741 28.736 -13.816 1.00 35.23 242 SER A O 1
ATOM 655 N N . SER A 1 90 ? 0.627 30.978 -13.637 1.00 35.25 243 SER A N 1
ATOM 656 C CA . SER A 1 90 ? 1.592 31.204 -14.715 1.00 35.25 243 SER A CA 1
ATOM 657 C C . SER A 1 90 ? 2.986 30.772 -14.255 1.00 35.35 243 SER A C 1
ATOM 658 O O . SER A 1 90 ? 3.604 29.887 -14.863 1.00 35.55 243 SER A O 1
ATOM 661 N N . ASN A 1 91 ? 3.466 31.389 -13.174 1.00 35.11 244 ASN A N 1
ATOM 662 C CA . ASN A 1 91 ? 4.730 30.996 -12.565 1.00 34.67 244 ASN A CA 1
ATOM 663 C C . ASN A 1 91 ? 4.461 30.568 -11.138 1.00 34.26 244 ASN A C 1
ATOM 664 O O . ASN A 1 91 ? 4.609 31.349 -10.199 1.00 34.02 244 ASN A O 1
ATOM 669 N N . LEU A 1 92 ? 4.030 29.316 -11.005 1.00 33.79 245 LEU A N 1
ATOM 670 C CA . LEU A 1 92 ? 3.763 28.707 -9.714 1.00 33.47 245 LEU A CA 1
ATOM 671 C C . LEU A 1 92 ? 5.056 28.131 -9.158 1.00 33.12 245 LEU A C 1
ATOM 672 O O . LEU A 1 92 ? 5.809 27.488 -9.878 1.00 32.85 245 LEU A O 1
ATOM 677 N N . ILE A 1 93 ? 5.316 28.384 -7.880 1.00 33.05 246 ILE A N 1
ATOM 678 C CA . ILE A 1 93 ? 6.479 27.827 -7.192 1.00 33.15 246 ILE A CA 1
ATOM 679 C C . ILE A 1 93 ? 5.999 27.124 -5.932 1.00 33.16 246 ILE A C 1
ATOM 680 O O . ILE A 1 93 ? 5.593 27.773 -4.976 1.00 33.21 246 ILE A O 1
ATOM 685 N N . ILE A 1 94 ? 6.036 25.796 -5.950 1.00 33.35 247 ILE A N 1
ATOM 686 C CA . ILE A 1 94 ? 5.636 24.991 -4.809 1.00 33.33 247 ILE A CA 1
ATOM 687 C C . ILE A 1 94 ? 6.879 24.609 -4.027 1.00 33.24 247 ILE A C 1
ATOM 688 O O . ILE A 1 94 ? 7.915 24.307 -4.612 1.00 33.14 247 ILE A O 1
ATOM 693 N N . THR A 1 95 ? 6.771 24.625 -2.704 1.00 33.14 248 THR A N 1
ATOM 694 C CA . THR A 1 95 ? 7.767 23.994 -1.848 1.00 33.11 248 THR A CA 1
ATOM 695 C C . THR A 1 95 ? 7.074 22.842 -1.143 1.00 33.07 248 THR A C 1
ATOM 696 O O . THR A 1 95 ? 6.055 23.037 -0.478 1.00 32.88 248 THR A O 1
ATOM 700 N N . VAL A 1 96 ? 7.624 21.641 -1.303 1.00 33.10 249 VAL A N 1
ATOM 701 C CA . VAL A 1 96 ? 7.009 20.439 -0.762 1.00 33.09 249 VAL A CA 1
ATOM 702 C C . VAL A 1 96 ? 7.954 19.648 0.123 1.00 33.09 249 VAL A C 1
ATOM 703 O O . VAL A 1 96 ? 9.166 19.783 0.028 1.00 33.00 249 VAL A O 1
ATOM 707 N N . LYS A 1 97 ? 7.368 18.826 0.987 1.00 33.35 250 LYS A N 1
ATOM 708 C CA . LYS A 1 97 ? 8.100 17.824 1.739 1.00 33.43 250 LYS A CA 1
ATOM 709 C C . LYS A 1 97 ? 7.795 16.482 1.077 1.00 33.45 250 LYS A C 1
ATOM 710 O O . LYS A 1 97 ? 6.682 15.968 1.212 1.00 33.34 250 LYS A O 1
ATOM 716 N N . PRO A 1 98 ? 8.763 15.931 0.315 1.00 33.65 251 PRO A N 1
ATOM 717 C CA . PRO A 1 98 ? 8.545 14.687 -0.433 1.00 33.81 251 PRO A CA 1
ATOM 718 C C . PRO A 1 98 ? 8.072 13.529 0.437 1.00 34.02 251 PRO A C 1
ATOM 719 O O . PRO A 1 98 ? 8.603 13.322 1.527 1.00 34.12 251 PRO A O 1
ATOM 723 N N . ALA A 1 99 ? 7.088 12.779 -0.055 1.00 34.24 252 ALA A N 1
ATOM 724 C CA . ALA A 1 99 ? 6.506 11.661 0.689 1.00 34.33 252 ALA A CA 1
ATOM 725 C C . ALA A 1 99 ? 7.581 10.723 1.235 1.00 34.54 252 ALA A C 1
ATOM 726 O O . ALA A 1 99 ? 7.488 10.258 2.375 1.00 34.61 252 ALA A O 1
ATOM 728 N N . ASN A 1 100 ? 8.595 10.455 0.412 1.00 34.73 253 ASN A N 1
ATOM 729 C CA . ASN A 1 100 ? 9.735 9.621 0.799 1.00 34.73 253 ASN A CA 1
ATOM 730 C C . ASN A 1 100 ? 11.038 10.406 0.644 1.00 34.86 253 ASN A C 1
ATOM 731 O O . ASN A 1 100 ? 11.152 11.297 -0.204 1.00 34.93 253 ASN A O 1
ATOM 733 N N . HIS B 2 4 ? -10.561 11.806 2.403 1.00 33.12 32 HIS B N 1
ATOM 734 C CA . HIS B 2 4 ? -9.846 13.040 1.958 1.00 33.20 32 HIS B CA 1
ATOM 735 C C . HIS B 2 4 ? -10.497 13.623 0.702 1.00 33.23 32 HIS B C 1
ATOM 736 O O . HIS B 2 4 ? -10.568 12.956 -0.334 1.00 33.26 32 HIS B O 1
ATOM 743 N N . ARG B 2 5 ? -10.971 14.863 0.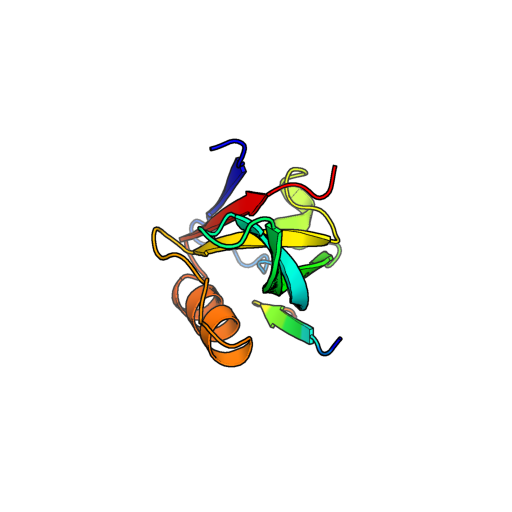799 1.00 33.24 33 ARG B N 1
ATOM 744 C CA . ARG B 2 5 ? -11.531 15.568 -0.360 1.00 33.29 33 ARG B CA 1
ATOM 745 C C . ARG B 2 5 ? -10.429 16.275 -1.132 1.00 33.18 33 ARG B C 1
ATOM 746 O O . ARG B 2 5 ? -9.465 16.750 -0.537 1.00 33.11 33 ARG B O 1
ATOM 754 N N . GLU B 2 6 ? -10.582 16.351 -2.451 1.00 33.20 34 GLU B N 1
ATOM 755 C CA . GLU B 2 6 ? -9.544 16.916 -3.310 1.00 33.29 34 GLU B CA 1
ATOM 756 C C . GLU B 2 6 ? -10.064 18.026 -4.207 1.00 33.32 34 GLU B C 1
ATOM 757 O O . GLU B 2 6 ? -11.268 18.169 -4.416 1.00 33.38 34 GLU B O 1
ATOM 763 N N . MET B 2 7 ? -9.125 18.803 -4.736 1.00 33.44 35 MET B N 1
ATOM 764 C CA . MET B 2 7 ? -9.430 19.905 -5.634 1.00 33.49 35 MET B CA 1
ATOM 765 C C . MET B 2 7 ? -8.336 20.061 -6.680 1.00 33.47 35 MET B C 1
ATOM 766 O O . MET B 2 7 ? -7.166 19.777 -6.423 1.00 33.43 35 MET B O 1
ATOM 771 N N . ALA B 2 8 ? -8.739 20.522 -7.859 1.00 33.57 36 ALA B N 1
ATOM 772 C CA . ALA B 2 8 ? -7.878 20.529 -9.035 1.00 33.56 36 ALA B CA 1
ATOM 773 C C . ALA B 2 8 ? -7.247 21.892 -9.263 1.00 33.52 36 ALA B C 1
ATOM 774 O O . ALA B 2 8 ? -7.938 22.915 -9.270 1.00 33.47 36 ALA B O 1
ATOM 776 N N . VAL B 2 9 ? -5.931 21.889 -9.458 1.00 33.50 37 VAL B N 1
ATOM 777 C CA . VAL B 2 9 ? -5.203 23.085 -9.849 1.00 33.47 37 VAL B CA 1
ATOM 778 C C . VAL B 2 9 ? -4.946 23.032 -11.356 1.00 33.45 37 VAL B C 1
ATOM 779 O O . VAL B 2 9 ? -4.133 22.234 -11.824 1.00 33.50 37 VAL B O 1
ATOM 783 N N . ASP B 2 10 ? -5.656 23.876 -12.103 1.00 33.38 38 ASP B N 1
ATOM 784 C CA . ASP B 2 10 ? -5.502 23.972 -13.554 1.00 33.45 38 ASP B CA 1
ATOM 785 C C . ASP B 2 10 ? -5.488 22.594 -14.216 1.00 33.46 38 ASP B C 1
ATOM 786 O O . ASP B 2 10 ? -4.425 22.032 -14.493 1.00 33.36 38 ASP B O 1
ATOM 791 N N . CYS B 2 11 ? -6.684 22.060 -14.457 1.00 33.60 39 CYS B N 1
ATOM 792 C CA . CYS B 2 11 ? -6.845 20.764 -15.114 1.00 33.68 39 CYS B CA 1
ATOM 793 C C . CYS B 2 11 ? -7.838 20.877 -16.275 1.00 33.64 39 CYS B C 1
ATOM 794 O O . CYS B 2 11 ? -8.887 21.499 -16.126 1.00 33.69 39 CYS B O 1
ATOM 797 N N . PRO B 2 12 ? -7.510 20.274 -17.435 1.00 33.66 40 PRO B N 1
ATOM 798 C CA . PRO B 2 12 ? -8.349 20.381 -18.633 1.00 33.68 40 PRO B CA 1
ATOM 799 C C . PRO B 2 12 ? -9.579 19.467 -18.606 1.00 33.70 40 PRO B C 1
ATOM 800 O O . PRO B 2 12 ? -9.901 18.857 -17.584 1.00 33.72 40 PRO B O 1
#

CATH classification: 2.30.42.10

Sequence (107 aa):
ETHRRVRLLKHGSDKPLGFYIRDGTSVRVTASGLEKQPGIFISRLVPGGLAESTGLLAVNDEVIEVNGIEVAGKTLDQVTDMMVANSSNLIITVKPANHREMAVDCP

Radius of gyration: 13.44 Å; Cα contacts (8 Å, |Δi|>4): 239; chains: 2; bounding box: 26×23×47 Å

Solvent-accessible surface area: 6258 Å² total; per-residue (Å²): 172,97,63,104,140,2,137,3,94,43,162,89,38,140,123,34,0,0,0,44,0,36,51,9,81,9,102,69,128,70,118,90,30,137,62,172,57,111,6,6,22,0,20,107,41,35,111,63,4,24,0,79,83,48,64,84,6,45,70,70,2,17,2,38,27,1,47,51,101,114,6,62,84,79,81,4,71,80,0,12,89,36,0,66,82,56,23,79,73,0,40,0,7,0,87,35,67,130,171,114,78,61,42,0,47,37,151

InterPro domains:
  IPR000270 PB1 domain [PF00564] (20-100)
  IPR000270 PB1 domain [SM00666] (19-101)
  IPR001478 PDZ domain [PF00595] (165-249)
  IPR001478 PDZ domain [PS50106] (160-253)
  IPR001478 PDZ domain [SM00228] (170-253)
  IPR034868 Partitioning defective protein 6, PB1 domain [cd06403] (20-101)
  IPR036034 PDZ superfamily [G3DSA:2.30.42.10] (130-256)
  IPR036034 PDZ superfamily [SSF50156] (130-253)
  IPR051741 Partitioning defective 6 homolog protein [PTHR14102] (9-257)
  IPR053793 PB1-like domain [PS51745] (19-101)

Foldseek 3Di:
DQKDKDKLAAPPHPAFQAWDKDWDWDWDQDPVGIDTDIFIFTQDGGPRHSPVVVVPDDGGWTWQDKPPHGCGPHDPVVVVVSCVVCRNIIITMTHDPD/DDDDDDDDD